Protein AF-A0A7X7DTD7-F1 (afdb_monomer_lite)

Structure (mmCIF, N/CA/C/O backbone):
data_AF-A0A7X7DTD7-F1
#
_entry.id   AF-A0A7X7DTD7-F1
#
loop_
_atom_site.group_PDB
_atom_site.id
_atom_site.type_symbol
_atom_site.label_atom_id
_atom_site.label_alt_id
_atom_site.label_comp_id
_atom_site.label_asym_id
_atom_site.label_entity_id
_atom_site.label_seq_id
_atom_site.pdbx_PDB_ins_code
_atom_site.Cartn_x
_atom_site.Cartn_y
_atom_site.Cartn_z
_atom_site.occupancy
_atom_site.B_iso_or_equiv
_atom_site.auth_seq_id
_atom_site.auth_comp_id
_atom_site.auth_asym_id
_atom_site.auth_atom_id
_atom_site.pdbx_PDB_model_num
ATOM 1 N N . MET A 1 1 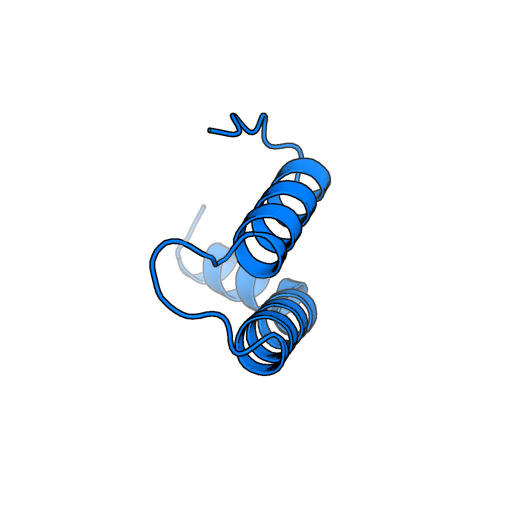? -7.469 9.499 21.249 1.00 62.97 1 MET A N 1
ATOM 2 C CA . MET A 1 1 ? -7.870 8.119 20.914 1.00 62.97 1 MET A CA 1
ATOM 3 C C . MET A 1 1 ? -7.187 7.169 21.887 1.00 62.97 1 MET A C 1
ATOM 5 O O . MET A 1 1 ? -5.968 7.221 22.019 1.00 62.97 1 MET A O 1
ATOM 9 N N . LYS A 1 2 ? -7.947 6.386 22.650 1.00 81.62 2 LYS A N 1
ATOM 10 C CA . LYS A 1 2 ? -7.419 5.376 23.581 1.00 81.62 2 LYS A CA 1
ATOM 11 C C . LYS A 1 2 ? -6.927 4.162 22.785 1.00 81.62 2 LYS A C 1
ATOM 13 O O . LYS A 1 2 ? -7.482 3.849 21.739 1.00 81.62 2 LYS A O 1
ATOM 18 N N . LYS A 1 3 ? -5.936 3.423 23.297 1.00 81.12 3 LYS A N 1
ATOM 19 C CA . LYS A 1 3 ? -5.340 2.246 22.621 1.00 81.12 3 LYS A CA 1
ATOM 20 C C . LYS A 1 3 ? -6.378 1.226 22.109 1.00 81.12 3 LYS A C 1
ATOM 22 O O . LYS A 1 3 ? -6.210 0.671 21.030 1.00 81.12 3 LYS A O 1
ATOM 27 N N . GLN A 1 4 ? -7.466 1.014 22.855 1.00 83.94 4 GLN A N 1
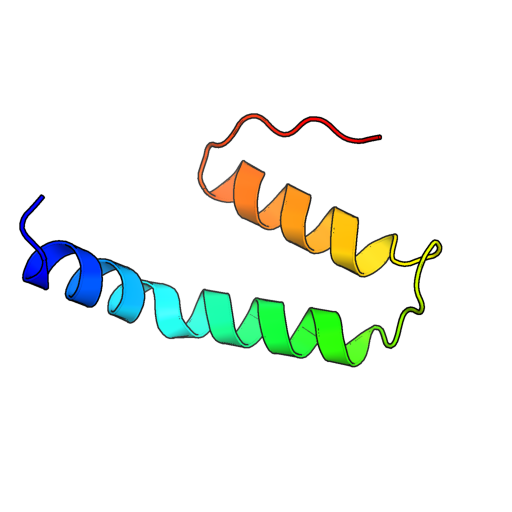ATOM 28 C CA . GLN A 1 4 ? -8.554 0.095 22.481 1.00 83.94 4 GLN A CA 1
ATOM 29 C C . GLN A 1 4 ? -9.379 0.582 21.272 1.00 83.94 4 GLN A C 1
ATOM 31 O O . GLN A 1 4 ? -9.843 -0.227 20.470 1.00 83.94 4 GLN A O 1
ATOM 36 N N . GLU A 1 5 ? -9.530 1.900 21.108 1.00 91.19 5 GLU A N 1
ATOM 37 C CA . GLU A 1 5 ? -10.245 2.502 19.973 1.00 91.19 5 GLU A CA 1
ATOM 38 C C . GLU A 1 5 ? -9.455 2.312 18.673 1.00 91.19 5 GLU A C 1
ATOM 40 O O . GLU A 1 5 ? -10.043 2.018 17.636 1.00 91.19 5 GLU A O 1
ATOM 45 N N . ILE A 1 6 ? -8.119 2.384 18.751 1.00 92.81 6 ILE A N 1
ATOM 46 C CA . ILE A 1 6 ? -7.228 2.107 17.615 1.00 92.81 6 ILE A CA 1
ATOM 47 C C . ILE A 1 6 ? -7.369 0.650 17.168 1.00 92.81 6 ILE A C 1
ATOM 49 O O . ILE A 1 6 ? -7.551 0.389 15.984 1.00 92.81 6 ILE A O 1
ATOM 53 N N . GLY A 1 7 ? -7.340 -0.298 18.111 1.00 94.00 7 GLY A N 1
ATOM 54 C CA . GLY A 1 7 ? -7.498 -1.722 17.793 1.00 94.00 7 GLY A CA 1
ATOM 55 C C . GLY A 1 7 ? -8.833 -2.021 17.110 1.00 94.00 7 GLY A C 1
ATOM 56 O O . GLY A 1 7 ? -8.868 -2.704 16.094 1.00 94.00 7 GLY A O 1
ATOM 57 N N . SER A 1 8 ? -9.922 -1.425 17.604 1.00 95.44 8 SER A N 1
ATOM 58 C CA . SER A 1 8 ? -11.250 -1.577 16.994 1.00 95.44 8 SER A CA 1
ATOM 59 C C . SER A 1 8 ? -11.328 -0.964 15.592 1.00 95.44 8 SER A C 1
ATOM 61 O O . SER A 1 8 ? -12.042 -1.470 14.732 1.00 95.44 8 SER A O 1
ATOM 63 N N . PHE A 1 9 ? -10.617 0.140 15.351 1.00 94.19 9 PHE A N 1
ATOM 64 C CA . PHE A 1 9 ? -10.530 0.757 14.030 1.00 94.19 9 PHE A CA 1
ATOM 65 C C . PHE A 1 9 ? -9.745 -0.109 13.038 1.00 94.19 9 PHE A C 1
ATOM 67 O O . PHE A 1 9 ? -10.202 -0.301 11.915 1.00 94.19 9 PHE A O 1
ATOM 74 N N . ILE A 1 10 ? -8.609 -0.669 13.466 1.00 93.75 10 ILE A N 1
ATOM 75 C CA . ILE A 1 10 ? -7.815 -1.600 12.652 1.00 93.75 10 ILE A CA 1
ATOM 76 C C . ILE A 1 10 ? -8.661 -2.823 12.287 1.00 93.75 10 ILE A C 1
ATOM 78 O O . ILE A 1 10 ? -8.718 -3.190 11.118 1.00 93.75 10 ILE A O 1
ATOM 82 N N . GLU A 1 11 ? -9.385 -3.393 13.254 1.00 96.69 11 GLU A N 1
ATOM 83 C CA . GLU A 1 11 ? -10.230 -4.569 13.022 1.00 96.69 11 GLU A CA 1
ATOM 84 C C . GLU A 1 11 ? -11.339 -4.296 11.997 1.00 96.69 11 GLU A C 1
ATOM 86 O O . GLU A 1 11 ? -11.600 -5.117 11.123 1.00 96.69 11 GLU A O 1
ATOM 91 N N . LYS A 1 12 ? -11.947 -3.103 12.027 1.00 97.06 12 LYS A N 1
ATOM 92 C CA . LYS A 1 12 ? -12.948 -2.691 11.027 1.00 97.06 12 LYS A CA 1
ATOM 93 C C . LYS A 1 12 ? -12.398 -2.619 9.601 1.00 97.06 12 LYS A C 1
ATOM 95 O O . LYS A 1 12 ? -13.179 -2.704 8.661 1.00 97.06 12 LYS A O 1
ATOM 100 N N . LYS A 1 13 ? -11.089 -2.422 9.437 1.00 96.50 13 LYS A N 1
ATOM 101 C CA . LYS A 1 13 ? -10.411 -2.332 8.134 1.00 96.50 13 LYS A CA 1
ATOM 102 C C . LYS A 1 13 ? -9.597 -3.580 7.794 1.00 96.50 13 LYS A C 1
ATOM 104 O O . LYS A 1 13 ? -8.906 -3.590 6.780 1.00 96.50 13 LYS A O 1
ATOM 109 N N . ARG A 1 14 ? -9.689 -4.633 8.611 1.00 97.81 14 ARG A N 1
ATOM 110 C CA . ARG A 1 14 ? -8.905 -5.864 8.474 1.00 97.81 14 ARG A CA 1
ATOM 111 C C . ARG A 1 14 ? -8.926 -6.411 7.050 1.00 97.81 14 ARG A C 1
ATOM 113 O O . ARG A 1 14 ? -7.867 -6.649 6.483 1.00 97.81 14 ARG A O 1
ATOM 120 N N . ASP A 1 15 ? -10.114 -6.565 6.477 1.00 98.06 15 ASP A N 1
ATOM 121 C CA . ASP A 1 15 ? -10.267 -7.201 5.168 1.00 98.06 15 ASP A CA 1
ATOM 122 C C . ASP A 1 15 ? -9.628 -6.353 4.051 1.00 98.06 15 ASP A C 1
ATOM 124 O O . ASP A 1 15 ? -8.997 -6.902 3.154 1.00 98.06 15 ASP A O 1
ATOM 128 N N . VAL A 1 16 ? -9.674 -5.018 4.165 1.00 96.94 16 VAL A N 1
ATOM 129 C CA . VAL A 1 16 ? -8.987 -4.097 3.239 1.00 96.94 16 VAL A CA 1
ATOM 130 C C . VAL A 1 16 ? -7.470 -4.266 3.326 1.00 96.94 16 VAL A C 1
ATOM 132 O O . VAL A 1 16 ? -6.796 -4.333 2.302 1.00 96.94 16 VAL A O 1
ATOM 135 N N . PHE A 1 17 ? -6.914 -4.357 4.537 1.00 97.44 17 PHE A N 1
ATOM 136 C CA . PHE A 1 17 ? -5.473 -4.552 4.712 1.00 97.44 17 PHE A CA 1
ATOM 137 C C . PHE A 1 17 ? -5.001 -5.911 4.189 1.00 97.44 17 PHE A C 1
ATOM 139 O O . PHE A 1 17 ? -3.942 -5.983 3.565 1.00 97.44 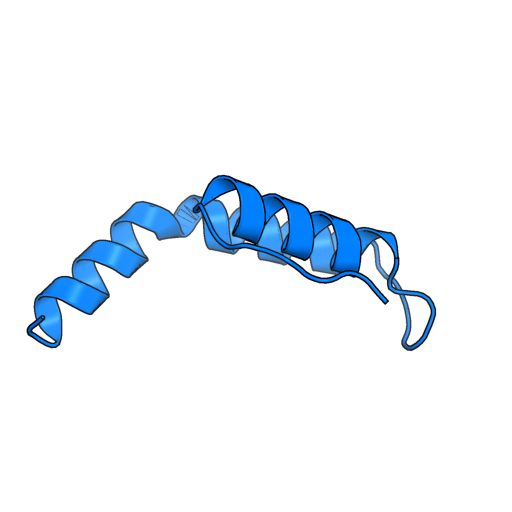17 PHE A O 1
ATOM 146 N N . ILE A 1 18 ? -5.785 -6.967 4.419 1.00 98.25 18 ILE A N 1
ATOM 147 C CA . ILE A 1 18 ? -5.498 -8.307 3.895 1.00 98.25 18 ILE A CA 1
ATOM 148 C C . ILE A 1 18 ? -5.524 -8.284 2.365 1.00 98.25 18 ILE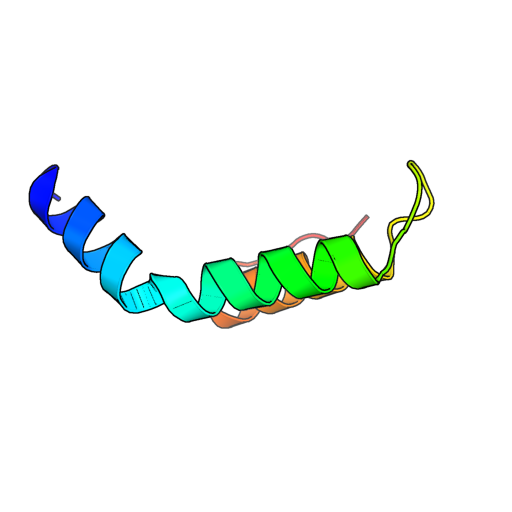 A C 1
ATOM 150 O O . ILE A 1 18 ? -4.556 -8.707 1.742 1.00 98.25 18 ILE A O 1
ATOM 154 N N . GLU A 1 19 ? -6.564 -7.712 1.756 1.00 98.25 19 GLU A N 1
ATOM 155 C CA . GLU A 1 19 ? -6.687 -7.650 0.296 1.00 98.25 19 GLU A CA 1
ATOM 156 C C . GLU A 1 19 ? -5.533 -6.871 -0.355 1.00 98.25 19 GLU A C 1
ATOM 158 O O . GLU A 1 19 ? -4.995 -7.298 -1.378 1.00 98.25 19 GLU A O 1
ATOM 163 N N . LEU A 1 20 ? -5.127 -5.740 0.232 1.00 98.25 20 LEU A N 1
ATOM 164 C CA . LEU A 1 20 ? -3.972 -4.979 -0.251 1.00 98.25 20 LEU A CA 1
ATOM 165 C C . LEU A 1 20 ? -2.685 -5.803 -0.160 1.00 98.25 20 LEU A C 1
ATOM 167 O O . LEU A 1 20 ? -1.932 -5.855 -1.130 1.00 98.25 20 LEU A O 1
ATOM 171 N N . SER A 1 21 ? -2.457 -6.471 0.975 1.00 98.31 21 SER A N 1
ATOM 172 C CA . SER A 1 21 ? -1.296 -7.344 1.165 1.00 98.31 21 SER A CA 1
ATOM 173 C C . SER A 1 21 ? -1.260 -8.464 0.123 1.00 98.31 21 SER A C 1
ATOM 175 O O . SER A 1 21 ? -0.229 -8.671 -0.517 1.00 98.31 21 SER A O 1
ATOM 177 N N . ASP A 1 22 ? -2.379 -9.159 -0.084 1.00 98.56 22 ASP A N 1
ATOM 178 C CA . ASP A 1 22 ? -2.467 -10.274 -1.031 1.00 98.56 22 ASP A CA 1
ATOM 179 C C . ASP A 1 22 ? -2.181 -9.821 -2.469 1.00 98.56 22 ASP A C 1
ATOM 181 O O . ASP A 1 22 ? -1.459 -10.498 -3.202 1.00 98.56 22 ASP A O 1
ATOM 185 N N . LYS A 1 23 ? -2.686 -8.647 -2.871 1.00 98.44 23 LYS A N 1
ATOM 186 C CA . LYS A 1 23 ? -2.426 -8.079 -4.203 1.00 98.44 23 LYS A CA 1
ATOM 187 C C . LYS A 1 23 ? -0.964 -7.695 -4.406 1.00 98.44 23 LYS A C 1
ATOM 189 O O . LYS A 1 23 ? -0.407 -8.042 -5.442 1.00 98.44 23 LYS A O 1
ATOM 194 N N . ILE A 1 24 ? -0.342 -7.034 -3.427 1.00 97.88 24 ILE A N 1
ATOM 195 C CA . ILE A 1 24 ? 1.082 -6.661 -3.497 1.00 97.88 24 ILE A CA 1
ATOM 196 C C . ILE A 1 24 ? 1.942 -7.914 -3.696 1.00 97.88 24 ILE A C 1
ATOM 198 O O . ILE A 1 24 ? 2.784 -7.955 -4.590 1.00 97.88 24 ILE A O 1
ATOM 202 N N . TRP A 1 25 ? 1.685 -8.975 -2.924 1.00 97.44 25 TRP A N 1
ATOM 203 C CA . TRP A 1 25 ? 2.393 -10.246 -3.097 1.00 97.44 25 TRP A CA 1
ATOM 204 C C . TRP A 1 25 ? 2.119 -10.908 -4.452 1.00 97.44 25 TRP A C 1
ATOM 206 O O . TRP A 1 25 ? 3.028 -11.498 -5.034 1.00 97.44 25 TRP A O 1
ATOM 216 N N . ALA A 1 26 ? 0.896 -10.801 -4.974 1.00 98.25 26 ALA A N 1
ATOM 217 C CA . ALA A 1 26 ? 0.522 -11.374 -6.265 1.00 98.25 26 ALA A CA 1
ATOM 218 C C . ALA A 1 26 ? 1.168 -10.665 -7.468 1.00 98.25 26 ALA A C 1
ATOM 220 O O . ALA A 1 26 ? 1.350 -11.302 -8.506 1.00 98.25 26 ALA A O 1
ATOM 221 N N . PHE A 1 27 ? 1.530 -9.383 -7.350 1.00 97.69 27 PHE A N 1
ATOM 222 C CA . PHE A 1 27 ? 2.237 -8.663 -8.415 1.00 97.69 27 PHE A CA 1
ATOM 223 C C . PHE A 1 27 ? 3.670 -9.168 -8.622 1.00 97.69 27 PHE A C 1
ATOM 225 O O . PHE A 1 27 ? 4.187 -9.070 -9.732 1.00 97.69 27 PHE A O 1
ATOM 232 N N . ALA A 1 28 ? 4.281 -9.762 -7.587 1.00 96.50 28 ALA A N 1
ATOM 233 C CA . ALA A 1 28 ? 5.614 -10.369 -7.642 1.00 96.50 28 ALA A CA 1
ATOM 234 C C . ALA A 1 28 ? 6.699 -9.431 -8.212 1.00 96.50 28 ALA A C 1
ATOM 236 O O . ALA A 1 28 ? 7.630 -9.870 -8.893 1.00 96.50 28 ALA A O 1
ATOM 237 N N . GLU A 1 29 ? 6.575 -8.133 -7.933 1.00 96.81 29 GLU A N 1
ATOM 238 C CA . GLU A 1 29 ? 7.515 -7.120 -8.399 1.00 96.81 29 GLU A CA 1
ATOM 239 C C . GLU A 1 29 ? 8.798 -7.143 -7.561 1.00 96.81 29 GLU A C 1
ATOM 241 O O . GLU A 1 29 ? 8.787 -7.352 -6.345 1.00 96.81 29 GLU A O 1
ATOM 246 N N . THR A 1 30 ? 9.934 -6.941 -8.223 1.00 95.06 30 THR A N 1
ATOM 247 C CA . THR A 1 30 ? 11.228 -6.789 -7.555 1.00 95.06 30 THR A CA 1
ATOM 248 C C . THR A 1 30 ? 11.498 -5.327 -7.226 1.00 95.06 30 THR A C 1
ATOM 250 O O . THR A 1 30 ? 10.854 -4.436 -7.769 1.00 95.06 30 THR A O 1
ATOM 253 N N . ALA A 1 31 ? 12.507 -5.079 -6.393 1.00 93.19 31 ALA A N 1
ATOM 254 C CA . ALA A 1 31 ? 12.948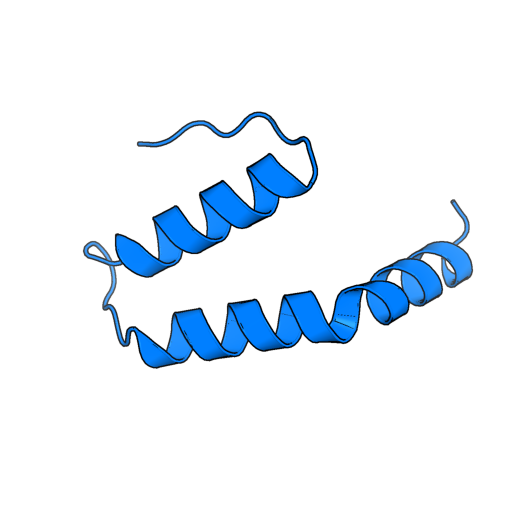 -3.722 -6.093 1.00 93.19 31 ALA A CA 1
ATOM 255 C C . ALA A 1 31 ? 13.269 -2.917 -7.368 1.00 93.19 31 ALA A C 1
ATOM 257 O O . ALA A 1 31 ? 13.865 -3.447 -8.312 1.00 93.19 31 ALA A O 1
ATOM 258 N N . PHE A 1 32 ? 12.931 -1.628 -7.328 1.00 92.50 32 PHE A N 1
ATOM 259 C CA . PHE A 1 32 ? 13.033 -0.624 -8.392 1.00 92.50 32 PHE A CA 1
ATOM 260 C C . PHE A 1 32 ? 12.066 -0.787 -9.575 1.00 92.50 32 PHE A C 1
ATOM 262 O O . PHE A 1 32 ? 12.170 -0.032 -10.543 1.00 92.50 32 PHE A O 1
ATOM 269 N N . VAL A 1 33 ? 11.141 -1.746 -9.521 1.00 94.50 33 VAL A N 1
ATOM 270 C CA . VAL A 1 33 ? 10.129 -1.979 -10.568 1.00 94.50 33 VAL A CA 1
ATOM 271 C C . VAL A 1 33 ? 8.737 -2.258 -9.992 1.00 94.50 33 VAL A C 1
ATOM 273 O O . VAL A 1 33 ? 7.878 -2.784 -10.689 1.00 94.50 33 VAL A O 1
ATOM 276 N N . GLU A 1 34 ? 8.505 -1.895 -8.732 1.00 94.94 34 GLU A N 1
ATOM 277 C CA . GLU A 1 34 ? 7.256 -2.067 -7.984 1.00 94.94 34 GLU A CA 1
ATOM 278 C C . GLU A 1 34 ? 6.153 -1.059 -8.355 1.00 94.94 34 GLU A C 1
ATOM 280 O O . GLU A 1 34 ? 5.496 -0.478 -7.489 1.00 94.94 34 GLU A O 1
ATOM 285 N N . PHE A 1 35 ? 5.953 -0.816 -9.650 1.00 96.06 35 PHE A N 1
ATOM 286 C CA . PHE A 1 35 ? 5.028 0.202 -10.146 1.00 96.06 35 PHE A CA 1
ATOM 287 C C . PHE A 1 35 ? 3.572 -0.111 -9.787 1.00 96.06 35 PHE A C 1
ATOM 289 O O . PHE A 1 35 ? 2.836 0.787 -9.381 1.00 96.06 35 PHE A O 1
ATOM 296 N N . GLN A 1 36 ? 3.152 -1.375 -9.894 1.00 97.50 36 GLN A N 1
ATOM 297 C CA . GLN A 1 36 ? 1.785 -1.792 -9.575 1.00 97.50 36 GLN A CA 1
ATOM 298 C C . GLN A 1 36 ? 1.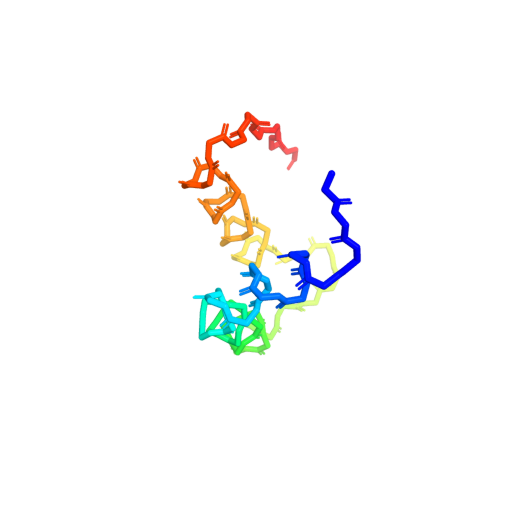533 -1.763 -8.068 1.00 97.50 36 GLN A C 1
ATOM 300 O O . GLN A 1 36 ? 0.476 -1.321 -7.616 1.00 97.50 36 GLN A O 1
ATOM 305 N N . SER A 1 37 ? 2.509 -2.208 -7.280 1.00 97.44 37 SER A N 1
ATOM 306 C CA . SER A 1 37 ? 2.440 -2.187 -5.820 1.00 97.44 37 SER A CA 1
ATOM 307 C C . SER A 1 37 ? 2.407 -0.755 -5.286 1.00 97.44 37 SER A C 1
ATOM 309 O O . SER A 1 37 ? 1.599 -0.446 -4.408 1.00 97.44 37 SER A O 1
ATOM 311 N N . ALA A 1 38 ? 3.246 0.132 -5.833 1.00 96.75 38 ALA A N 1
ATOM 312 C CA . ALA A 1 38 ? 3.278 1.543 -5.468 1.00 96.75 38 ALA A CA 1
ATOM 313 C C . ALA A 1 38 ? 1.960 2.244 -5.819 1.00 96.75 38 ALA A C 1
ATOM 315 O O . ALA A 1 38 ? 1.398 2.936 -4.968 1.00 96.75 38 ALA A O 1
ATOM 316 N N . ASP A 1 39 ? 1.430 2.026 -7.025 1.00 97.44 39 ASP A N 1
ATOM 317 C CA . ASP A 1 39 ? 0.169 2.634 -7.453 1.00 97.44 39 ASP A CA 1
ATOM 318 C C . ASP A 1 39 ? -1.017 2.142 -6.610 1.00 97.44 39 ASP A C 1
ATOM 320 O O . ASP A 1 39 ? -1.790 2.952 -6.095 1.00 97.44 39 ASP A O 1
ATOM 324 N N . LEU A 1 40 ? -1.094 0.833 -6.338 1.00 97.94 40 LEU A N 1
ATOM 325 C CA . LEU A 1 40 ? -2.124 0.254 -5.472 1.00 97.94 40 LEU A CA 1
ATOM 326 C C . LEU A 1 40 ? -2.134 0.890 -4.071 1.00 97.94 40 LEU A C 1
ATOM 328 O O . LEU A 1 40 ? -3.203 1.183 -3.527 1.00 97.94 40 LEU A O 1
ATOM 332 N N . LEU A 1 41 ? -0.957 1.104 -3.476 1.00 97.06 41 LEU A N 1
ATOM 333 C CA . LEU A 1 41 ? -0.833 1.760 -2.173 1.00 97.06 41 LEU A CA 1
ATOM 334 C C . LEU A 1 41 ? -1.225 3.239 -2.240 1.00 97.06 41 LEU A C 1
ATOM 336 O O . LEU A 1 41 ? -1.928 3.719 -1.347 1.00 97.06 41 LEU A O 1
ATOM 340 N N . CYS A 1 42 ? -0.812 3.947 -3.293 1.00 97.94 42 CYS A N 1
ATOM 341 C CA . CYS A 1 42 ? -1.181 5.344 -3.509 1.00 97.94 42 CYS A CA 1
ATOM 342 C C . CYS A 1 42 ? -2.701 5.501 -3.607 1.00 97.94 42 CYS A C 1
ATOM 344 O O . CYS A 1 42 ? -3.281 6.294 -2.868 1.00 97.94 42 CYS A O 1
ATOM 346 N N . GLU A 1 43 ? -3.365 4.692 -4.437 1.00 97.69 43 GLU A N 1
ATOM 347 C CA . GLU A 1 43 ? -4.823 4.712 -4.556 1.00 97.69 43 GLU A CA 1
ATOM 348 C C . GLU A 1 43 ? -5.526 4.400 -3.229 1.00 97.69 43 GLU A C 1
ATOM 350 O O . GLU A 1 43 ? -6.551 5.004 -2.906 1.00 97.69 43 GLU A O 1
ATOM 355 N N . ALA A 1 44 ? -5.017 3.426 -2.466 1.00 97.44 44 ALA A N 1
ATOM 356 C CA . ALA A 1 44 ? -5.595 3.063 -1.177 1.00 97.44 44 ALA A CA 1
ATOM 357 C C . ALA A 1 44 ? -5.533 4.238 -0.190 1.00 97.44 44 ALA A C 1
ATOM 359 O O . ALA A 1 44 ? -6.517 4.525 0.489 1.00 97.44 44 ALA A O 1
ATOM 360 N N . LEU A 1 45 ? -4.407 4.950 -0.147 1.00 97.19 45 LEU A N 1
ATOM 361 C CA . LEU A 1 45 ? -4.233 6.133 0.694 1.00 97.19 45 LEU A CA 1
ATOM 362 C C . LEU A 1 45 ? -5.113 7.300 0.226 1.00 97.19 45 LEU A C 1
ATOM 364 O O . LEU A 1 45 ? -5.772 7.937 1.047 1.00 97.19 45 LEU A O 1
ATOM 368 N N . GLU A 1 46 ? -5.204 7.550 -1.079 1.00 97.81 46 GLU A N 1
ATOM 369 C CA . GLU A 1 46 ? -6.095 8.582 -1.623 1.00 97.81 46 GLU A CA 1
ATOM 370 C C . GLU A 1 46 ? -7.567 8.309 -1.279 1.00 97.81 46 GLU A C 1
ATOM 372 O O . GLU A 1 46 ? -8.290 9.226 -0.887 1.00 97.81 46 GLU A O 1
ATOM 377 N N . LYS A 1 47 ? -8.010 7.044 -1.335 1.00 96.75 47 LYS A N 1
ATOM 378 C CA . LYS A 1 47 ? -9.370 6.632 -0.929 1.00 96.75 47 LYS A CA 1
ATOM 379 C C . LYS A 1 47 ? -9.654 6.879 0.553 1.00 96.75 47 LYS A C 1
ATOM 381 O O . LYS A 1 47 ? -10.797 7.144 0.918 1.00 96.75 47 LYS A O 1
ATOM 386 N N . GLU A 1 48 ? -8.631 6.830 1.402 1.00 95.38 48 GLU A N 1
ATOM 387 C CA . GLU A 1 48 ? -8.726 7.189 2.823 1.00 95.38 48 GLU A CA 1
ATOM 388 C C . GLU A 1 48 ? -8.640 8.710 3.065 1.00 95.38 48 GLU A C 1
ATOM 390 O O . GLU A 1 48 ? -8.713 9.162 4.209 1.00 95.38 48 GLU A O 1
ATOM 395 N N . GLY A 1 49 ? -8.526 9.512 2.000 1.00 97.69 49 GLY A N 1
ATOM 396 C CA . GLY A 1 49 ? -8.506 10.973 2.053 1.00 97.69 49 GLY A CA 1
ATOM 397 C C . GLY A 1 49 ? -7.119 11.582 2.257 1.00 97.69 49 GLY A C 1
ATOM 398 O O . GLY A 1 49 ? -7.021 12.770 2.571 1.00 97.69 49 GLY A O 1
ATOM 399 N N . PHE A 1 50 ? -6.047 10.803 2.094 1.00 97.81 50 PHE A N 1
ATOM 400 C CA . PHE A 1 50 ? -4.688 11.340 2.108 1.00 97.81 50 PHE A CA 1
ATOM 401 C C . PHE A 1 50 ? -4.363 12.037 0.781 1.00 97.81 50 PHE A C 1
ATOM 403 O O . PHE A 1 50 ? -4.767 11.591 -0.289 1.00 97.81 50 PHE A O 1
ATOM 410 N N . SER A 1 51 ? -3.581 13.115 0.850 1.00 97.69 51 SER A N 1
ATOM 411 C CA . SER A 1 51 ? -2.917 13.675 -0.329 1.00 97.69 51 SER A CA 1
ATOM 412 C C . SER A 1 51 ? -1.633 12.889 -0.568 1.00 97.69 51 SER A C 1
ATOM 414 O O . SER A 1 51 ? -0.769 12.867 0.310 1.00 97.69 51 SER A O 1
ATOM 416 N N . VAL A 1 52 ? -1.509 12.252 -1.730 1.00 97.69 52 VAL A N 1
ATOM 417 C CA . VAL A 1 52 ? -0.357 11.409 -2.072 1.00 97.69 52 VAL A CA 1
ATOM 418 C C . VAL A 1 52 ? 0.522 12.107 -3.104 1.00 97.69 52 VAL A C 1
ATOM 420 O O . VAL A 1 52 ? 0.032 12.638 -4.099 1.00 97.69 52 VAL A O 1
ATOM 423 N N . GLU A 1 53 ? 1.831 12.093 -2.866 1.00 96.75 53 GLU A N 1
ATOM 424 C CA . GLU A 1 53 ? 2.846 12.489 -3.840 1.00 96.75 53 GLU A CA 1
ATOM 425 C C . GLU A 1 53 ? 3.413 11.228 -4.501 1.00 96.75 53 GLU A C 1
ATOM 427 O O . GLU A 1 53 ? 3.754 10.266 -3.812 1.00 96.75 53 GLU A O 1
ATOM 432 N N . ARG A 1 54 ? 3.483 11.227 -5.834 1.00 92.00 54 ARG A N 1
ATOM 433 C CA . ARG A 1 54 ? 4.035 10.130 -6.640 1.00 92.00 54 ARG A CA 1
ATOM 434 C C . ARG A 1 54 ? 5.385 10.569 -7.212 1.00 92.00 54 ARG A C 1
ATOM 436 O O . ARG A 1 54 ? 5.498 11.717 -7.646 1.00 92.00 54 ARG A O 1
ATOM 443 N N . GLY A 1 55 ? 6.371 9.672 -7.216 1.00 78.69 55 GLY A N 1
ATOM 444 C CA . GLY A 1 55 ? 7.742 9.918 -7.681 1.00 78.69 55 GLY A CA 1
ATOM 445 C C . GLY A 1 55 ? 8.265 8.832 -8.604 1.00 78.69 55 GLY A C 1
ATOM 446 O O . GLY A 1 55 ? 7.589 7.786 -8.717 1.00 78.69 55 GLY A O 1
#

pLDDT: mean 94.82, std 6.14, range [62.97, 98.56]

Radius of gyration: 13.51 Å; chains: 1; bounding box: 26×25×34 Å

Foldseek 3Di:
DDPVVVVVVCVVCVVVVVVLVVVQVVVVDDPPGSPVNVVSVQVVCVVVVDDDDDD

Secondary structure (DSSP, 8-state):
--HHHHHHHHHHTHHHHHHHHHHHHHH-PPTT--HHHHHHHHHHHHHTT------

Sequence (55 aa):
MKKQEIGSFIEKKRDVFIELSDKIWAFAETAFVEFQSADLLCEALEKEGFSVERG